Protein AF-A0A022RVS5-F1 (afdb_monomer)

Radius of gyration: 23.97 Å; Cα contacts (8 Å, |Δi|>4): 17; chains: 1; bounding box: 50×68×31 Å

Organism: Erythranthe guttata (NCBI:txid4155)

Nearest PDB structures (foldseek):
  4awl-assembly1_B  TM=9.663E-01  e=1.248E-04  Homo sapiens
  6qmp-assembly1_B  TM=9.443E-01  e=1.005E-04  Homo sapiens
  7c9o-assembly1_B  TM=9.484E-01  e=2.067E-04  Oryza sativa Japonica Group
  6y35-assembly1_B  TM=9.166E-01  e=2.757E-04  Aspergillus fumigatus A1163
  6y37-assembly1_B  TM=9.175E-01  e=7.035E-04  Aspergillus nidulans FGSC A4

Secondary structure (DSSP, 8-state):
---------------------PPPHHHHHHHHHS--HHHHHHHHHHHS-TT----HHHHHHHHHHHHHHHHHHHHHHHHHHT-

Foldseek 3Di:
DDDDDPDDPDDDDDDPDDPPPDPDVVVVVVPVQWPPLVVLVVVVCVVDDVPDDDDPVNSVVVRVVVSVVVVVVVVVVVVVVVD

Solvent-accessible surface area (backbone atoms only — not comparable to full-atom values): 5518 Å² total; per-residue (Å²): 144,81,86,82,84,83,81,75,78,83,77,83,76,89,75,88,86,78,96,74,76,72,73,58,67,67,59,51,55,49,56,76,61,37,76,59,64,70,59,55,53,57,56,54,56,73,79,45,65,94,83,64,84,78,57,68,67,58,53,52,53,50,45,52,50,51,41,51,48,52,50,52,56,51,49,57,52,51,56,62,74,76,105

pLDDT: mean 81.48, std 20.92, range [42.66, 98.19]

Structure (mmCIF, N/CA/C/O backbone):
data_AF-A0A022RVS5-F1
#
_entry.id   AF-A0A022RVS5-F1
#
loop_
_atom_site.group_PDB
_atom_site.id
_atom_site.type_symbol
_atom_site.label_atom_id
_atom_site.label_alt_id
_atom_site.label_comp_id
_atom_site.label_asym_id
_atom_site.label_entity_id
_atom_site.label_seq_id
_atom_site.pdbx_PDB_ins_code
_atom_site.Cartn_x
_atom_site.Cartn_y
_atom_site.Cartn_z
_atom_site.occupancy
_atom_site.B_iso_or_equiv
_atom_site.auth_seq_id
_atom_site.auth_comp_id
_atom_site.auth_asym_id
_atom_site.auth_atom_id
_atom_site.pdbx_PDB_model_num
ATOM 1 N N . THR A 1 1 ? 32.301 58.534 -5.866 1.00 43.84 1 THR A N 1
ATOM 2 C CA . THR A 1 1 ? 32.018 57.105 -6.097 1.00 43.84 1 THR A CA 1
ATOM 3 C C . THR A 1 1 ? 30.615 56.802 -5.624 1.00 43.84 1 THR A C 1
ATOM 5 O O . THR A 1 1 ? 30.408 56.715 -4.424 1.00 43.84 1 THR A O 1
ATOM 8 N N . ILE A 1 2 ? 29.645 56.750 -6.539 1.00 43.66 2 ILE A N 1
ATOM 9 C 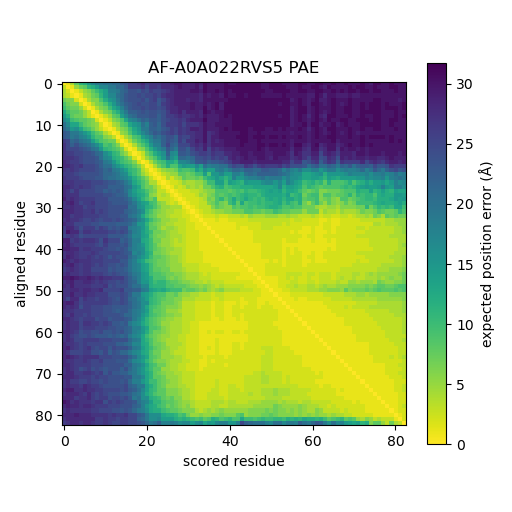CA . ILE A 1 2 ? 28.254 56.372 -6.249 1.00 43.66 2 ILE A CA 1
ATOM 10 C C . ILE A 1 2 ? 27.849 55.383 -7.347 1.00 43.66 2 ILE A C 1
ATOM 12 O O . ILE A 1 2 ? 27.943 55.707 -8.528 1.00 43.66 2 ILE A O 1
ATOM 16 N N . ASN A 1 3 ? 27.524 54.158 -6.932 1.00 44.31 3 ASN A N 1
ATOM 17 C CA . ASN A 1 3 ? 27.206 53.012 -7.785 1.00 44.31 3 ASN A CA 1
ATOM 18 C C . ASN A 1 3 ? 25.845 53.183 -8.488 1.00 44.31 3 ASN A C 1
ATOM 20 O O . ASN A 1 3 ? 24.905 53.645 -7.836 1.00 44.31 3 ASN A O 1
ATOM 24 N N . PRO A 1 4 ? 25.698 52.758 -9.756 1.00 50.53 4 PRO A N 1
ATOM 25 C CA . PRO A 1 4 ? 24.402 52.558 -10.389 1.00 50.53 4 PRO A CA 1
ATOM 26 C C . PRO A 1 4 ? 23.880 51.124 -10.153 1.00 50.53 4 PRO A C 1
ATOM 28 O O . PRO A 1 4 ? 24.657 50.192 -9.975 1.00 50.53 4 PRO A O 1
ATOM 31 N N . GLU A 1 5 ? 22.553 50.984 -10.162 1.00 48.28 5 GLU A N 1
ATOM 32 C CA . GLU A 1 5 ? 21.776 49.734 -10.258 1.00 48.28 5 GLU A CA 1
ATOM 33 C C . GLU A 1 5 ? 21.933 48.6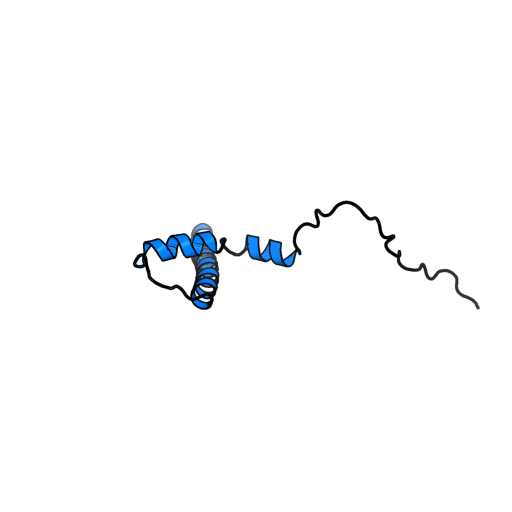77 -9.147 1.00 48.28 5 GLU A C 1
ATOM 35 O O . GLU A 1 5 ? 22.617 47.667 -9.283 1.00 48.28 5 GLU A O 1
ATOM 40 N N . VAL A 1 6 ? 21.118 48.817 -8.097 1.00 42.81 6 VAL A N 1
ATOM 41 C CA . VAL A 1 6 ? 20.478 47.648 -7.475 1.00 42.81 6 VAL A CA 1
ATOM 42 C C . VAL A 1 6 ? 19.033 47.635 -7.956 1.00 42.81 6 VAL A C 1
ATOM 44 O O . VAL A 1 6 ? 18.181 48.370 -7.459 1.00 42.81 6 VAL A O 1
ATOM 47 N N . VAL A 1 7 ? 18.783 46.828 -8.985 1.00 48.22 7 VAL A N 1
ATOM 48 C CA . VAL A 1 7 ? 17.441 46.438 -9.421 1.00 48.22 7 VAL A CA 1
ATOM 49 C C . VAL A 1 7 ? 16.749 45.759 -8.239 1.00 48.22 7 VAL A C 1
ATOM 51 O O . VAL A 1 7 ? 17.165 44.692 -7.786 1.00 48.22 7 VAL A O 1
ATOM 54 N N . ALA A 1 8 ? 15.715 46.406 -7.704 1.00 49.25 8 ALA A N 1
ATOM 55 C CA . ALA A 1 8 ? 14.859 45.825 -6.682 1.00 49.25 8 ALA A CA 1
ATOM 56 C C . ALA A 1 8 ? 14.102 44.612 -7.263 1.00 49.25 8 ALA A C 1
ATOM 58 O O . ALA A 1 8 ? 13.616 44.684 -8.396 1.00 49.25 8 ALA A O 1
ATOM 59 N N . PRO A 1 9 ? 13.977 43.498 -6.520 1.00 45.09 9 PRO A N 1
ATOM 60 C CA . PRO A 1 9 ? 13.216 42.346 -6.974 1.00 45.09 9 PRO A CA 1
ATOM 61 C C . PRO A 1 9 ? 11.726 42.697 -7.024 1.00 45.09 9 PRO A C 1
ATOM 63 O O . PRO A 1 9 ? 11.177 43.290 -6.097 1.00 45.09 9 PRO A O 1
ATOM 66 N N . ASN A 1 10 ? 11.096 42.332 -8.139 1.00 47.16 10 ASN A N 1
ATOM 67 C CA . ASN A 1 10 ? 9.683 42.537 -8.439 1.00 47.16 10 ASN A CA 1
ATOM 68 C C . ASN A 1 10 ? 8.779 42.236 -7.231 1.00 47.16 10 ASN A C 1
ATOM 70 O O . ASN A 1 10 ? 8.692 41.096 -6.774 1.00 47.16 10 ASN A O 1
ATOM 74 N N . LEU A 1 11 ? 8.076 43.261 -6.748 1.00 43.50 11 LEU A N 1
ATOM 75 C CA . LEU A 1 11 ? 6.958 43.105 -5.826 1.00 43.50 11 LEU A CA 1
ATOM 76 C C . LEU A 1 11 ? 5.789 42.477 -6.606 1.00 43.50 11 LEU A C 1
ATOM 78 O O . LEU A 1 11 ? 5.396 43.041 -7.632 1.00 43.50 11 LEU A O 1
ATOM 82 N N . PRO A 1 12 ? 5.206 41.345 -6.175 1.00 46.06 12 PRO A N 1
ATOM 83 C CA . PRO A 1 12 ? 4.007 40.841 -6.819 1.00 46.06 12 PRO A CA 1
ATOM 84 C C . PRO A 1 12 ? 2.849 41.791 -6.504 1.00 46.06 12 PRO A C 1
ATOM 86 O O . PRO A 1 12 ? 2.425 41.942 -5.359 1.00 46.06 12 PRO A O 1
ATOM 89 N N . THR A 1 13 ? 2.357 42.453 -7.547 1.00 42.66 13 THR A N 1
ATOM 90 C CA . THR A 1 13 ? 1.076 43.152 -7.557 1.00 42.66 13 THR A CA 1
ATOM 91 C C . TH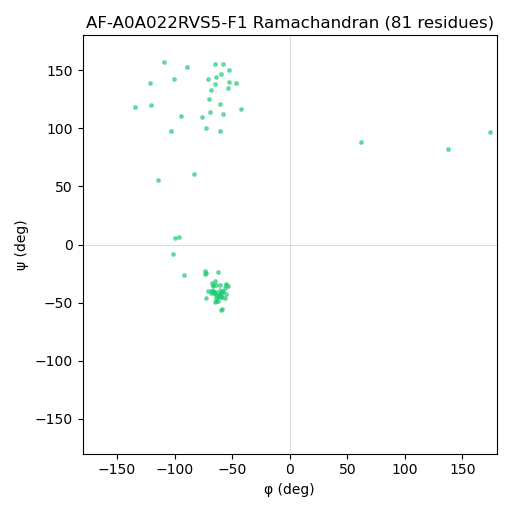R A 1 13 ? -0.025 42.135 -7.279 1.00 42.66 13 THR A C 1
ATOM 93 O O . THR A 1 13 ? -0.177 41.144 -7.993 1.00 42.66 13 THR A O 1
ATOM 96 N N . THR A 1 14 ? -0.781 42.371 -6.211 1.00 52.31 14 THR A N 1
ATOM 97 C CA . THR A 1 14 ? -1.953 41.589 -5.824 1.00 52.31 14 THR A CA 1
ATOM 98 C C . THR A 1 14 ? -3.007 41.658 -6.930 1.00 52.31 14 THR A C 1
ATOM 100 O O . THR A 1 14 ? -3.773 42.616 -6.999 1.00 52.31 14 THR A O 1
ATOM 103 N N . ASN A 1 15 ? -3.053 40.646 -7.799 1.00 48.50 15 ASN A N 1
ATOM 104 C CA . ASN A 1 15 ? -4.176 40.417 -8.703 1.00 48.50 15 ASN A CA 1
ATOM 105 C C . ASN A 1 15 ? -5.143 39.427 -8.049 1.00 48.50 15 ASN A C 1
ATOM 107 O O . ASN A 1 15 ? -4.841 38.251 -7.852 1.00 48.50 15 ASN A O 1
ATOM 111 N N . VAL A 1 16 ? -6.307 39.951 -7.678 1.00 59.94 16 VAL A N 1
ATOM 112 C CA . VAL A 1 16 ? -7.468 39.196 -7.213 1.00 59.94 16 VAL A CA 1
ATOM 113 C C . VAL A 1 16 ? -8.121 38.559 -8.441 1.00 59.94 16 VAL A C 1
ATOM 115 O O . VAL A 1 16 ? -8.701 39.273 -9.252 1.00 59.94 16 VAL A O 1
ATOM 118 N N . GLY A 1 17 ? -8.033 37.233 -8.576 1.00 49.16 17 GLY A N 1
ATOM 119 C CA . GLY A 1 17 ? -8.850 36.474 -9.532 1.00 49.16 17 GLY A CA 1
ATOM 120 C C . GLY A 1 17 ? -8.106 35.387 -10.306 1.00 49.16 17 GLY A C 1
ATOM 121 O O . GLY A 1 17 ? -7.703 35.628 -11.434 1.00 49.16 17 GLY A O 1
ATOM 122 N N . ASP A 1 18 ? -7.935 34.214 -9.687 1.00 42.81 18 ASP A N 1
ATOM 123 C CA . ASP A 1 18 ? -8.268 32.875 -10.223 1.00 42.81 18 ASP A CA 1
ATOM 124 C C . ASP A 1 18 ? -7.749 31.825 -9.218 1.00 42.81 18 ASP A C 1
ATOM 126 O O . ASP A 1 18 ? -6.558 31.518 -9.148 1.00 42.81 18 ASP A O 1
ATOM 130 N N . GLN A 1 19 ? -8.628 31.332 -8.341 1.00 48.91 19 GLN A N 1
ATOM 131 C CA . GLN A 1 19 ? -8.279 30.364 -7.293 1.00 48.91 19 GLN A CA 1
ATOM 132 C C . GLN A 1 19 ? -8.268 28.929 -7.840 1.00 48.91 19 GLN A C 1
ATOM 134 O O . GLN A 1 19 ? -8.991 28.065 -7.358 1.00 48.91 19 GLN A O 1
ATOM 139 N N . ASN A 1 20 ? -7.409 28.661 -8.821 1.00 57.06 20 ASN A N 1
ATOM 140 C CA . ASN A 1 20 ? -7.023 27.304 -9.213 1.00 57.06 20 ASN A CA 1
ATOM 141 C C . ASN A 1 20 ? -5.538 27.090 -8.913 1.00 57.06 20 ASN A C 1
ATOM 143 O O . ASN A 1 20 ? -4.729 26.764 -9.782 1.00 57.06 20 ASN A O 1
ATOM 147 N N . GLN A 1 21 ? -5.149 27.315 -7.656 1.00 60.19 21 GLN A N 1
ATOM 148 C CA . GLN A 1 21 ? -3.786 27.049 -7.222 1.00 60.19 21 GLN A CA 1
ATOM 149 C C . GLN A 1 21 ? -3.604 25.533 -7.132 1.00 60.19 21 GLN A C 1
ATOM 151 O O . GLN A 1 21 ? -4.071 24.877 -6.202 1.00 60.19 21 GLN A O 1
ATOM 156 N N . ALA A 1 22 ? -2.974 24.965 -8.162 1.00 63.75 22 ALA A N 1
ATOM 157 C CA . ALA A 1 22 ? -2.677 23.545 -8.220 1.00 63.75 22 ALA A CA 1
ATOM 158 C C . ALA A 1 22 ? -1.937 23.127 -6.931 1.00 63.75 22 ALA A C 1
ATOM 160 O O . ALA A 1 22 ? -1.068 23.879 -6.478 1.00 63.75 22 ALA A O 1
ATOM 161 N N . PRO A 1 23 ? -2.236 21.948 -6.349 1.00 69.62 23 PRO A N 1
ATOM 162 C CA . PRO A 1 23 ? -1.764 21.572 -5.017 1.00 69.62 23 PRO A CA 1
ATOM 163 C C . PRO A 1 23 ? -0.242 21.725 -4.877 1.00 69.62 23 PRO A C 1
ATOM 165 O O . PRO A 1 23 ? 0.471 21.579 -5.876 1.00 69.62 23 PRO A O 1
ATOM 168 N N . PRO A 1 24 ? 0.284 22.010 -3.674 1.00 78.25 24 PRO A N 1
ATOM 169 C CA . PRO A 1 24 ? 1.723 22.134 -3.450 1.00 78.25 24 PRO A CA 1
ATOM 170 C C . PRO A 1 24 ? 2.493 20.978 -4.102 1.00 78.25 24 PRO A C 1
ATOM 172 O O . PRO A 1 24 ? 2.041 19.832 -4.063 1.00 78.25 24 PRO A O 1
ATOM 175 N N . GLN A 1 25 ? 3.644 21.259 -4.725 1.00 74.62 25 GLN A N 1
ATOM 176 C CA . GLN A 1 25 ? 4.387 20.243 -5.487 1.00 74.62 25 GLN A CA 1
ATOM 177 C C . GLN A 1 25 ? 4.709 18.995 -4.655 1.00 74.62 25 GLN A C 1
ATOM 179 O O . GLN A 1 25 ? 4.651 17.889 -5.184 1.00 74.62 25 GLN A O 1
ATOM 184 N N . ASP A 1 26 ? 4.965 19.152 -3.357 1.00 76.44 26 ASP A N 1
ATOM 185 C CA . ASP A 1 26 ? 5.219 18.030 -2.447 1.00 76.44 26 ASP A CA 1
ATOM 186 C C . ASP A 1 26 ? 4.009 17.108 -2.288 1.00 76.44 26 ASP A C 1
ATOM 188 O O . ASP A 1 26 ? 4.163 15.892 -2.205 1.00 76.44 26 ASP A O 1
ATOM 192 N N . PHE A 1 27 ? 2.797 17.665 -2.309 1.00 76.31 27 PHE A N 1
ATOM 193 C CA . PHE A 1 27 ? 1.570 16.876 -2.271 1.00 76.31 27 PHE A CA 1
ATOM 194 C C . PHE A 1 27 ? 1.388 16.073 -3.563 1.00 76.31 27 PHE A C 1
ATOM 196 O O . PHE A 1 27 ? 1.024 14.902 -3.510 1.00 76.31 27 PHE A O 1
ATOM 203 N N . ARG A 1 28 ? 1.704 16.675 -4.720 1.00 73.38 28 ARG A N 1
ATOM 204 C CA . ARG A 1 28 ? 1.680 15.968 -6.010 1.00 73.38 28 ARG A CA 1
ATOM 205 C C . ARG A 1 28 ? 2.686 14.819 -6.046 1.00 73.38 28 ARG A C 1
ATOM 207 O O . ARG A 1 28 ? 2.295 13.699 -6.335 1.00 73.38 28 ARG A O 1
ATOM 214 N N . ARG A 1 29 ? 3.937 15.065 -5.642 1.00 76.19 29 ARG A N 1
ATOM 215 C CA . ARG A 1 29 ? 4.976 14.021 -5.588 1.00 76.19 29 ARG A CA 1
ATOM 216 C C . ARG A 1 29 ? 4.583 12.866 -4.670 1.00 76.19 29 ARG A C 1
ATOM 218 O O . ARG A 1 29 ? 4.801 11.715 -5.017 1.00 76.19 29 ARG A O 1
ATOM 225 N N . LYS A 1 30 ? 3.973 13.151 -3.515 1.00 77.31 30 LYS A N 1
ATOM 226 C CA . LYS A 1 30 ? 3.449 12.099 -2.630 1.00 77.31 30 LYS A CA 1
ATOM 227 C C . LYS A 1 30 ? 2.312 11.311 -3.284 1.00 77.31 30 LYS A C 1
ATOM 229 O O . LYS A 1 30 ? 2.280 10.094 -3.151 1.00 77.31 30 LYS A O 1
ATOM 234 N N . ALA A 1 31 ? 1.407 11.976 -4.000 1.00 81.81 31 ALA A N 1
ATOM 235 C CA . ALA A 1 31 ? 0.324 11.304 -4.717 1.00 81.81 31 ALA A CA 1
ATOM 236 C C . ALA A 1 31 ? 0.831 10.398 -5.854 1.00 81.81 31 ALA A C 1
ATOM 238 O O . ALA A 1 31 ? 0.222 9.365 -6.112 1.00 81.81 31 ALA A O 1
ATOM 239 N N . ASP A 1 32 ? 1.952 10.750 -6.486 1.00 87.19 32 ASP A N 1
ATOM 240 C CA . ASP A 1 32 ? 2.586 9.917 -7.516 1.00 87.19 32 ASP A CA 1
ATOM 241 C C . ASP A 1 32 ? 3.293 8.682 -6.923 1.00 87.19 32 ASP A C 1
ATOM 243 O O . ASP A 1 32 ? 3.448 7.668 -7.601 1.00 87.19 32 ASP A O 1
ATOM 247 N N . LEU A 1 33 ? 3.712 8.749 -5.654 1.00 91.94 33 LEU A N 1
ATOM 248 C CA . LEU A 1 33 ? 4.449 7.681 -4.965 1.00 91.94 33 LEU A CA 1
ATOM 249 C C . LEU A 1 33 ? 3.552 6.696 -4.203 1.00 91.94 33 LEU A C 1
ATOM 251 O O . LEU A 1 33 ? 3.948 5.549 -3.979 1.00 91.94 33 LEU A O 1
ATOM 255 N N . TYR A 1 34 ? 2.362 7.127 -3.780 1.00 96.00 34 TYR A N 1
ATOM 256 C CA . TYR A 1 34 ? 1.476 6.339 -2.926 1.00 96.00 34 TYR A CA 1
ATOM 257 C C . TYR A 1 34 ? 0.116 6.101 -3.572 1.00 96.00 34 TYR A C 1
ATOM 259 O O . TYR A 1 34 ? -0.514 7.010 -4.112 1.00 96.00 34 TYR A O 1
ATOM 267 N N . MET A 1 35 ? -0.413 4.883 -3.428 1.00 95.50 35 MET A N 1
ATOM 268 C CA . MET A 1 35 ? -1.801 4.631 -3.806 1.00 95.50 35 MET A CA 1
ATOM 269 C C . MET A 1 35 ? -2.767 5.435 -2.922 1.00 95.50 35 MET A C 1
ATOM 271 O O . MET A 1 35 ? -2.546 5.542 -1.712 1.00 95.50 35 MET A O 1
ATOM 275 N N . PRO A 1 36 ? -3.889 5.932 -3.478 1.00 95.56 36 PRO A N 1
ATOM 276 C CA . PRO A 1 36 ? -4.900 6.630 -2.694 1.00 95.56 36 PRO A CA 1
ATOM 277 C C . PRO A 1 36 ? -5.369 5.801 -1.495 1.00 95.56 36 PRO A C 1
ATOM 279 O O . PRO A 1 36 ? -5.703 4.622 -1.643 1.00 95.56 36 PRO A O 1
ATOM 282 N N . MET A 1 37 ? -5.476 6.431 -0.323 1.00 96.56 37 MET A N 1
ATOM 283 C CA . MET A 1 37 ? -5.837 5.747 0.925 1.00 96.56 37 MET A CA 1
ATOM 284 C C . MET A 1 37 ? -7.167 4.980 0.825 1.00 96.56 37 MET A C 1
ATOM 286 O O . MET A 1 37 ? -7.313 3.877 1.351 1.00 96.56 37 MET A O 1
ATOM 290 N N . THR A 1 38 ? -8.130 5.507 0.065 1.00 97.44 38 THR A N 1
ATOM 291 C CA . THR A 1 38 ? -9.411 4.843 -0.219 1.00 97.44 38 THR A CA 1
ATOM 292 C C . THR A 1 38 ? -9.228 3.459 -0.843 1.00 97.44 38 THR A C 1
ATOM 294 O O . THR A 1 38 ? -9.962 2.528 -0.510 1.00 97.44 38 THR A O 1
ATOM 297 N N . ASN A 1 39 ? -8.233 3.292 -1.717 1.00 97.69 39 ASN A N 1
ATOM 298 C CA . ASN A 1 39 ? -7.937 2.003 -2.335 1.00 97.69 39 ASN A CA 1
ATOM 299 C C . ASN A 1 39 ? -7.330 1.024 -1.328 1.00 97.69 39 ASN A C 1
ATOM 301 O O . ASN A 1 39 ? -7.738 -0.139 -1.320 1.00 97.69 39 ASN A O 1
ATOM 305 N N . ILE A 1 40 ? -6.442 1.501 -0.450 1.00 97.81 40 ILE A N 1
ATOM 306 C CA . ILE A 1 40 ? -5.872 0.710 0.649 1.00 97.81 40 ILE A CA 1
ATOM 307 C C . ILE A 1 40 ? -6.993 0.206 1.563 1.00 97.81 40 ILE A C 1
ATOM 309 O O . ILE A 1 40 ? -7.180 -1.002 1.718 1.00 97.81 40 ILE A O 1
ATOM 313 N N . VAL A 1 41 ? -7.829 1.112 2.079 1.00 97.44 41 VAL A N 1
ATOM 314 C CA . VAL A 1 41 ? -8.946 0.763 2.972 1.00 97.44 41 VAL A CA 1
ATOM 315 C C . VAL A 1 41 ? -9.920 -0.199 2.298 1.00 97.44 41 VAL A C 1
ATOM 317 O O . VAL A 1 41 ? -10.366 -1.157 2.927 1.00 97.44 41 VAL A O 1
ATOM 320 N N . ARG A 1 42 ? -10.234 0.004 1.013 1.00 97.31 42 ARG A N 1
ATOM 321 C CA . ARG A 1 42 ? -11.135 -0.877 0.260 1.00 97.31 42 ARG A CA 1
ATOM 322 C C . ARG A 1 42 ? -10.611 -2.310 0.175 1.00 97.31 42 ARG A C 1
ATOM 324 O O . ARG A 1 42 ? -11.415 -3.233 0.254 1.00 97.31 42 ARG A O 1
ATOM 331 N N . VAL A 1 43 ? -9.304 -2.514 -0.001 1.00 97.25 43 VAL A N 1
ATOM 332 C CA . VAL A 1 43 ? -8.705 -3.860 -0.019 1.00 97.25 43 VAL A CA 1
ATOM 333 C C . VAL A 1 43 ? -8.677 -4.457 1.384 1.00 97.25 43 VAL A C 1
ATOM 335 O O . VAL A 1 43 ? -9.136 -5.582 1.561 1.00 97.25 43 VAL A O 1
ATOM 338 N N . LEU A 1 44 ? -8.248 -3.694 2.393 1.00 97.31 44 LEU A N 1
ATOM 339 C CA . LEU A 1 44 ? -8.229 -4.161 3.783 1.00 97.31 44 LEU A CA 1
ATOM 340 C C . LEU A 1 44 ? -9.625 -4.578 4.266 1.00 97.31 44 LEU A C 1
ATOM 342 O O . LEU A 1 44 ? -9.794 -5.618 4.892 1.00 97.31 44 LEU A O 1
ATOM 346 N N . ARG A 1 45 ? -10.670 -3.832 3.900 1.00 96.88 45 ARG A N 1
ATOM 347 C CA . ARG A 1 45 ? -12.060 -4.169 4.243 1.00 96.88 45 ARG A CA 1
ATOM 348 C C . ARG A 1 45 ? -12.548 -5.491 3.661 1.00 96.88 45 ARG A C 1
ATOM 350 O O . ARG A 1 45 ? -13.466 -6.067 4.226 1.00 96.88 45 ARG A O 1
ATOM 357 N N . LYS A 1 46 ? -11.950 -5.982 2.571 1.00 97.38 46 LYS A N 1
ATOM 358 C CA . LYS A 1 46 ? -12.302 -7.292 2.002 1.00 97.38 46 LYS A CA 1
ATOM 359 C C . LYS A 1 46 ? -11.781 -8.462 2.834 1.00 97.38 46 LYS A C 1
ATOM 361 O O . LYS A 1 46 ? -12.323 -9.552 2.708 1.00 97.38 46 LYS A O 1
ATOM 366 N N . VAL A 1 47 ? -10.742 -8.249 3.644 1.00 96.62 47 VAL A N 1
ATOM 367 C CA . VAL A 1 47 ? -10.112 -9.308 4.451 1.00 96.62 47 VAL A CA 1
ATOM 368 C C . VAL A 1 47 ? -10.532 -9.275 5.923 1.00 96.62 47 VAL A C 1
ATOM 370 O O . VAL A 1 47 ? -10.232 -10.207 6.662 1.00 96.62 47 VAL A O 1
ATOM 373 N N . PHE A 1 48 ? -11.254 -8.235 6.352 1.00 96.06 48 PHE A N 1
ATOM 374 C CA . PHE A 1 48 ? -11.755 -8.089 7.719 1.00 96.06 48 PHE A CA 1
ATOM 375 C C . PHE A 1 48 ? -13.281 -8.254 7.816 1.00 96.06 48 PHE A C 1
ATOM 377 O O . PHE A 1 48 ? -13.996 -7.988 6.849 1.00 96.06 48 PHE A O 1
ATOM 384 N N . PRO A 1 49 ? -13.815 -8.607 9.003 1.00 97.31 49 PRO A N 1
ATOM 385 C CA . PRO A 1 49 ? -15.252 -8.572 9.268 1.00 97.31 49 PRO A CA 1
ATOM 386 C C . PRO A 1 49 ? -15.875 -7.173 9.064 1.00 97.31 49 PRO A C 1
ATOM 388 O O . PRO A 1 49 ? -15.187 -6.162 9.260 1.00 97.31 49 PRO A O 1
ATOM 391 N N . PRO A 1 50 ? -17.192 -7.075 8.773 1.00 93.19 50 PRO A N 1
ATOM 392 C CA . PRO A 1 50 ? -17.860 -5.810 8.432 1.00 93.19 50 PRO A CA 1
ATOM 393 C C . PRO A 1 50 ? -17.673 -4.676 9.451 1.00 93.19 50 PRO A C 1
ATOM 395 O O . PRO A 1 50 ? -17.523 -3.516 9.074 1.00 93.19 50 PRO A O 1
ATOM 398 N N . HIS A 1 51 ? -17.633 -5.006 10.743 1.00 93.31 51 HIS A N 1
ATOM 399 C CA . HIS A 1 51 ? -17.564 -4.028 11.836 1.00 93.31 51 HIS A CA 1
ATOM 400 C C . HIS A 1 51 ? -16.159 -3.831 12.414 1.00 93.31 51 HIS A C 1
ATOM 402 O O . HIS A 1 51 ? -15.997 -3.116 13.404 1.00 93.31 51 HIS A O 1
ATOM 408 N N . ALA A 1 52 ? -15.133 -4.445 11.818 1.00 97.56 52 ALA A N 1
ATOM 409 C CA . ALA A 1 52 ? -13.762 -4.274 12.283 1.00 97.56 52 ALA A CA 1
ATOM 410 C C . ALA A 1 52 ? -13.342 -2.793 12.220 1.00 97.56 52 ALA A C 1
ATOM 412 O O . ALA A 1 52 ? -13.762 -2.046 11.334 1.00 97.56 52 ALA A O 1
ATOM 413 N N . LYS A 1 53 ? -12.501 -2.339 13.145 1.00 97.06 53 LYS A N 1
ATOM 414 C CA . LYS A 1 53 ? -11.884 -1.009 13.066 1.00 97.06 53 LYS A CA 1
ATOM 415 C C . LYS A 1 53 ? -10.457 -1.169 12.553 1.00 97.06 53 LYS A C 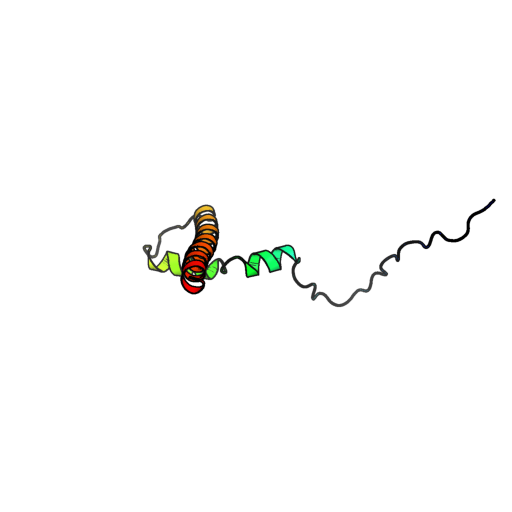1
ATOM 417 O O . LYS A 1 53 ? -9.791 -2.137 12.895 1.00 97.06 53 LYS A O 1
ATOM 422 N N . ILE A 1 54 ? -10.017 -0.229 11.724 1.00 97.31 54 ILE A N 1
ATOM 423 C CA . ILE A 1 54 ? -8.644 -0.153 11.217 1.00 97.31 54 ILE A CA 1
ATOM 424 C C . ILE A 1 54 ? -8.125 1.200 11.690 1.00 97.31 54 ILE A C 1
ATOM 426 O O . ILE A 1 54 ? -8.759 2.214 11.374 1.00 97.31 54 ILE A O 1
ATOM 430 N N . SER A 1 55 ? -7.054 1.207 12.484 1.00 98.19 55 SER A N 1
ATOM 431 C CA . SER A 1 55 ? -6.442 2.448 12.969 1.00 98.19 55 SER A CA 1
ATOM 432 C C . SER A 1 55 ? -5.865 3.254 11.810 1.00 98.19 55 SER A C 1
ATOM 434 O O . SER A 1 55 ? -5.558 2.696 10.757 1.00 98.19 55 SER A O 1
ATOM 436 N N . ASP A 1 56 ? -5.740 4.565 11.992 1.00 97.88 56 ASP A N 1
ATOM 437 C CA . ASP A 1 56 ? -5.145 5.432 10.974 1.00 97.88 56 ASP A CA 1
ATOM 438 C C . ASP A 1 56 ? -3.657 5.104 10.778 1.00 97.88 56 ASP A C 1
ATOM 440 O O . ASP A 1 56 ? -3.252 4.874 9.642 1.00 97.88 56 ASP A O 1
ATOM 444 N N . ASP A 1 57 ? -2.917 4.858 11.864 1.00 98.06 57 ASP A N 1
ATOM 445 C CA . ASP A 1 57 ? -1.520 4.398 11.818 1.00 98.06 57 ASP A CA 1
ATOM 446 C C . ASP A 1 57 ? -1.349 3.118 10.986 1.00 98.06 57 ASP A C 1
ATOM 448 O O . ASP A 1 57 ? -0.437 3.006 10.172 1.00 98.06 57 ASP A O 1
ATOM 452 N N . ALA A 1 58 ? -2.253 2.140 11.135 1.00 97.88 58 ALA A N 1
ATOM 453 C CA . ALA A 1 58 ? -2.174 0.907 10.354 1.00 97.88 58 ALA A CA 1
ATOM 454 C C . ALA A 1 58 ? -2.414 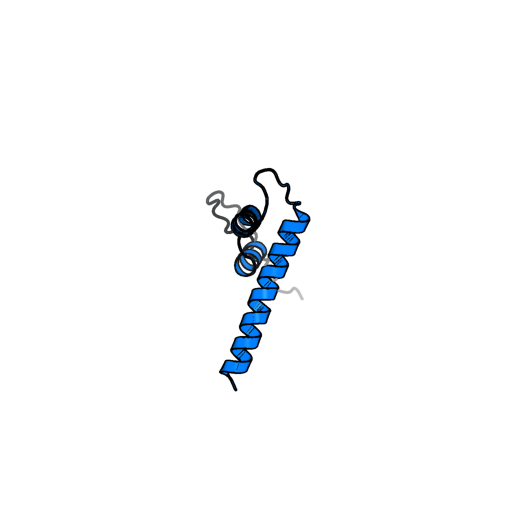1.164 8.862 1.00 97.88 58 ALA A C 1
ATOM 456 O O . ALA A 1 58 ? -1.822 0.496 8.018 1.00 97.88 58 ALA A O 1
ATOM 457 N N . LYS A 1 59 ? -3.283 2.118 8.519 1.00 97.94 59 LYS A N 1
ATOM 458 C CA . LYS A 1 59 ? -3.529 2.486 7.123 1.00 97.94 59 LYS A CA 1
ATOM 459 C C . LYS A 1 59 ? -2.304 3.163 6.508 1.00 97.94 59 LYS A C 1
ATOM 461 O O . LYS A 1 59 ? -1.977 2.844 5.368 1.00 97.94 59 LYS A O 1
ATOM 466 N N . GLU A 1 60 ? -1.642 4.050 7.252 1.00 97.06 60 GLU A N 1
ATOM 467 C CA . GLU A 1 60 ? -0.412 4.730 6.822 1.00 97.06 60 GLU A CA 1
ATOM 468 C C . GLU A 1 60 ? 0.739 3.738 6.639 1.00 97.06 60 GLU A C 1
ATOM 470 O O . GLU A 1 60 ? 1.302 3.666 5.549 1.00 97.06 60 GLU A O 1
ATOM 475 N N . ILE A 1 61 ? 0.993 2.872 7.627 1.00 97.94 61 ILE A N 1
ATOM 476 C CA . ILE A 1 61 ? 2.028 1.828 7.530 1.00 97.94 61 ILE A CA 1
ATOM 477 C C . ILE A 1 61 ? 1.787 0.937 6.309 1.00 97.94 61 ILE A C 1
ATOM 479 O O . ILE A 1 61 ? 2.698 0.664 5.535 1.00 97.94 61 ILE A O 1
ATOM 483 N N . ILE A 1 62 ? 0.547 0.495 6.087 1.00 98.06 62 ILE A N 1
ATOM 484 C CA . ILE A 1 62 ? 0.235 -0.363 4.938 1.00 98.06 62 ILE A CA 1
ATOM 485 C C . ILE A 1 62 ? 0.408 0.394 3.616 1.00 98.06 62 ILE A C 1
ATOM 487 O O . ILE A 1 62 ? 0.843 -0.204 2.634 1.00 98.06 62 ILE A O 1
ATOM 491 N N . GLN A 1 63 ? 0.084 1.688 3.564 1.00 97.69 63 GLN A N 1
ATOM 492 C CA . GLN A 1 63 ? 0.317 2.509 2.377 1.00 97.69 63 GLN A CA 1
ATOM 493 C C . GLN A 1 63 ? 1.813 2.583 2.034 1.00 97.69 63 GLN A C 1
ATOM 495 O O . GLN A 1 63 ? 2.165 2.400 0.868 1.00 97.69 63 GLN A O 1
ATOM 500 N N . GLU A 1 64 ? 2.677 2.776 3.033 1.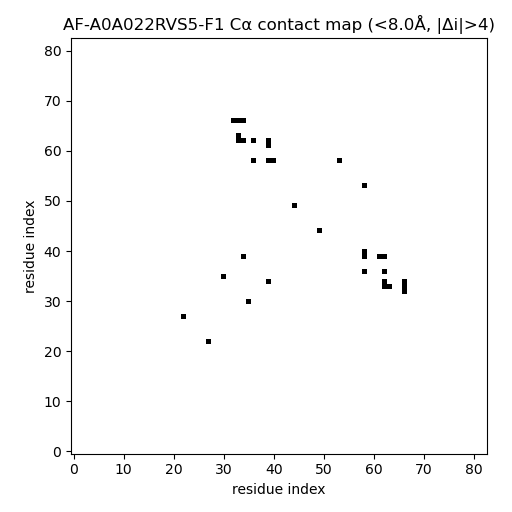00 97.00 64 GLU A N 1
ATOM 501 C CA . GLU A 1 64 ? 4.135 2.763 2.865 1.00 97.00 64 GLU A CA 1
ATOM 502 C C . GLU A 1 64 ? 4.640 1.382 2.421 1.00 97.00 64 GLU A C 1
ATOM 504 O O . GLU A 1 64 ? 5.334 1.275 1.406 1.00 97.00 64 GLU A O 1
ATOM 509 N N . CYS A 1 65 ? 4.211 0.309 3.097 1.00 98.00 65 CYS A N 1
ATOM 510 C CA . CYS A 1 65 ? 4.600 -1.062 2.760 1.00 98.00 65 CYS A CA 1
ATOM 511 C C . CYS A 1 65 ? 4.183 -1.469 1.340 1.00 98.00 65 CYS A C 1
ATOM 513 O O . CYS A 1 65 ? 4.889 -2.227 0.682 1.00 98.00 65 CYS A O 1
ATOM 515 N N . VAL A 1 66 ? 3.034 -0.998 0.843 1.00 97.88 66 VAL A N 1
ATOM 516 C CA . VAL A 1 66 ? 2.589 -1.293 -0.529 1.00 97.88 66 VAL A CA 1
ATOM 517 C C . VAL A 1 66 ? 3.509 -0.637 -1.556 1.00 97.88 66 VAL A C 1
ATOM 519 O O . VAL A 1 66 ? 3.848 -1.274 -2.554 1.00 97.88 66 VAL A O 1
ATOM 522 N N . SER A 1 67 ? 3.942 0.601 -1.317 1.00 96.31 67 SER A N 1
ATOM 523 C CA . SER A 1 67 ? 4.902 1.275 -2.198 1.00 96.31 67 SER A CA 1
ATOM 524 C C . SER A 1 67 ? 6.274 0.595 -2.164 1.00 96.31 67 SER A C 1
ATOM 526 O O . SER A 1 67 ? 6.885 0.393 -3.218 1.00 96.31 67 SER A O 1
ATOM 528 N N . GLU A 1 68 ? 6.732 0.158 -0.988 1.00 97.06 68 GLU A N 1
ATOM 529 C CA . GLU A 1 68 ? 7.953 -0.644 -0.858 1.00 97.06 68 GLU A CA 1
ATOM 530 C C . GLU A 1 68 ? 7.830 -1.982 -1.597 1.00 97.06 68 GLU A C 1
ATOM 532 O O . GLU A 1 68 ? 8.712 -2.343 -2.371 1.00 97.06 68 GLU A O 1
ATOM 537 N N . PHE A 1 69 ? 6.706 -2.686 -1.449 1.00 98.06 69 PHE A N 1
ATOM 538 C CA . PHE A 1 69 ? 6.461 -3.959 -2.122 1.00 98.06 69 PHE A CA 1
ATOM 539 C C . PHE A 1 69 ? 6.496 -3.831 -3.649 1.00 98.06 69 PHE A C 1
ATOM 541 O O . PHE A 1 69 ? 7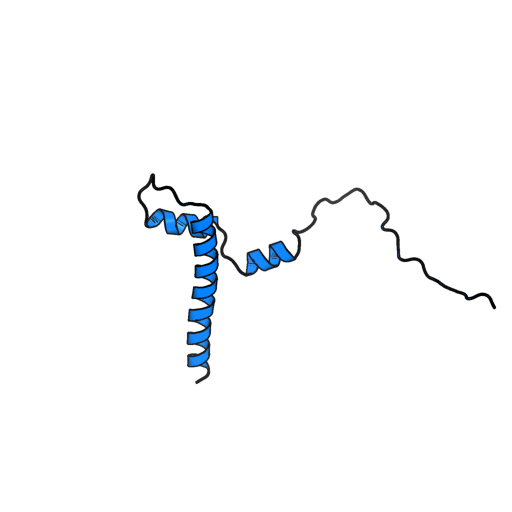.132 -4.644 -4.322 1.00 98.06 69 PHE A O 1
ATOM 548 N N . ILE A 1 70 ? 5.851 -2.800 -4.209 1.00 96.50 70 ILE A N 1
ATOM 549 C CA . ILE A 1 70 ? 5.892 -2.529 -5.654 1.00 96.50 70 ILE A CA 1
ATOM 550 C C . ILE A 1 70 ? 7.336 -2.288 -6.100 1.00 96.50 70 ILE A C 1
ATOM 552 O O . ILE A 1 70 ? 7.769 -2.847 -7.110 1.00 96.50 70 ILE A O 1
ATOM 556 N N . SER A 1 71 ? 8.086 -1.494 -5.335 1.00 96.38 71 SER A N 1
ATOM 557 C CA . SER A 1 71 ? 9.483 -1.166 -5.631 1.00 96.38 71 SER A CA 1
ATOM 558 C C . SER A 1 71 ? 10.367 -2.411 -5.588 1.00 96.38 71 SER A C 1
ATOM 560 O O . SER A 1 71 ? 11.151 -2.639 -6.508 1.00 96.38 71 SER A O 1
ATOM 562 N N . PHE A 1 72 ? 10.189 -3.254 -4.573 1.00 97.50 72 PHE A N 1
ATOM 563 C CA . PHE A 1 72 ? 10.901 -4.514 -4.410 1.00 97.50 72 PHE A CA 1
ATOM 564 C C . PHE A 1 72 ? 10.649 -5.462 -5.590 1.00 97.50 72 PHE A C 1
ATOM 566 O O . PHE A 1 72 ? 11.586 -5.850 -6.285 1.00 97.50 72 PHE A O 1
ATOM 573 N N . VAL A 1 73 ? 9.380 -5.771 -5.884 1.00 98.00 73 VAL A N 1
ATOM 574 C CA . VAL A 1 73 ? 9.014 -6.695 -6.973 1.00 98.00 73 VAL A CA 1
ATOM 575 C C . VAL A 1 73 ? 9.496 -6.182 -8.329 1.00 98.00 73 VAL A C 1
ATOM 577 O O . VAL A 1 73 ? 10.013 -6.954 -9.137 1.00 98.00 73 VAL A O 1
ATOM 580 N N . THR A 1 74 ? 9.344 -4.880 -8.581 1.00 97.69 74 THR A N 1
ATOM 581 C CA . THR A 1 74 ? 9.773 -4.268 -9.844 1.00 97.69 74 THR A CA 1
ATOM 582 C C . THR A 1 74 ? 11.291 -4.308 -9.989 1.00 97.69 74 THR A C 1
ATOM 584 O O . THR A 1 74 ? 11.781 -4.608 -11.075 1.00 97.69 74 THR A O 1
ATOM 587 N N . SER A 1 75 ? 12.038 -4.064 -8.909 1.00 97.06 75 SER A N 1
ATOM 588 C CA . SER A 1 75 ? 13.506 -4.105 -8.926 1.00 97.06 75 SER A CA 1
ATOM 589 C C . SER A 1 75 ? 14.025 -5.507 -9.244 1.00 97.06 75 SER A C 1
ATOM 591 O O . SER A 1 75 ? 14.854 -5.663 -10.137 1.00 97.06 75 SER A O 1
ATOM 593 N N . GLU A 1 76 ? 13.466 -6.532 -8.598 1.00 97.75 76 GLU A N 1
ATOM 594 C CA . GLU A 1 76 ? 13.800 -7.942 -8.843 1.00 97.75 76 GLU A CA 1
ATOM 595 C C . GLU A 1 76 ? 13.491 -8.378 -10.283 1.00 97.75 76 GLU A C 1
ATOM 597 O O . GLU A 1 76 ? 14.272 -9.082 -10.929 1.00 97.75 76 GLU A O 1
ATOM 602 N N . ALA A 1 77 ? 12.337 -7.967 -10.816 1.00 97.94 77 ALA A N 1
ATOM 603 C CA . ALA A 1 77 ? 11.970 -8.252 -12.200 1.00 97.94 77 ALA A CA 1
ATOM 604 C C . ALA A 1 77 ? 12.910 -7.545 -13.187 1.00 97.94 77 ALA A C 1
AT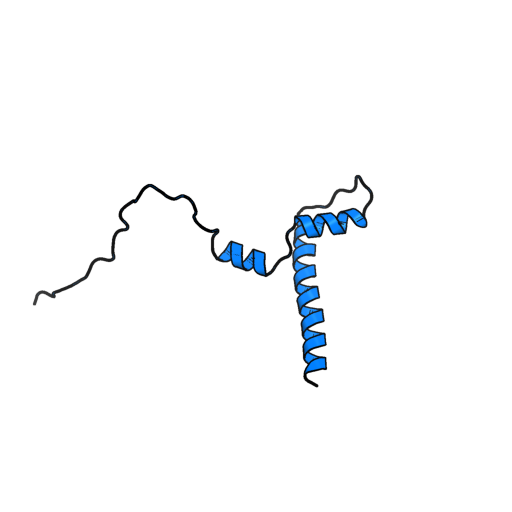OM 606 O O . ALA A 1 77 ? 13.324 -8.139 -14.183 1.00 97.94 77 ALA A O 1
ATOM 607 N N . ASN A 1 78 ? 13.272 -6.295 -12.892 1.00 97.31 78 ASN A N 1
ATOM 608 C CA . ASN A 1 78 ? 14.176 -5.505 -13.710 1.00 97.31 78 ASN A CA 1
ATOM 609 C C . ASN A 1 78 ? 15.586 -6.108 -13.746 1.00 97.31 78 ASN A C 1
ATOM 611 O O . ASN A 1 78 ? 16.164 -6.205 -14.824 1.00 97.31 78 ASN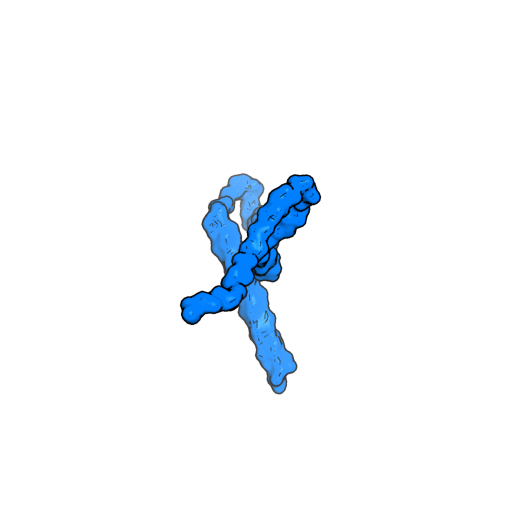 A O 1
ATOM 615 N N . GLU A 1 79 ? 16.121 -6.566 -12.610 1.00 97.19 79 GLU A N 1
ATOM 616 C CA . GLU A 1 79 ? 17.420 -7.250 -12.563 1.00 97.19 79 GLU A CA 1
ATOM 617 C C . GLU A 1 79 ? 17.424 -8.500 -13.452 1.00 97.19 79 GLU A C 1
ATOM 619 O O . GLU A 1 79 ? 18.342 -8.700 -14.245 1.00 97.19 79 GLU A O 1
ATOM 624 N N . LYS A 1 80 ? 16.365 -9.314 -13.379 1.00 96.75 80 LYS A N 1
ATOM 625 C CA . LYS A 1 80 ? 16.239 -10.537 -14.187 1.00 96.75 80 LYS A CA 1
ATOM 626 C C . LYS A 1 80 ? 16.071 -10.261 -15.677 1.00 96.75 80 LYS A C 1
ATOM 628 O O . LYS A 1 80 ? 16.526 -11.063 -16.480 1.00 96.75 80 LYS A O 1
ATOM 633 N N . ALA A 1 81 ? 15.412 -9.166 -16.046 1.00 95.94 81 ALA A N 1
ATOM 634 C CA . ALA A 1 81 ? 15.203 -8.797 -17.444 1.00 95.94 81 ALA A CA 1
ATOM 635 C C . ALA A 1 81 ? 16.483 -8.295 -18.137 1.00 95.94 81 ALA A C 1
ATOM 637 O O . ALA A 1 81 ? 16.584 -8.378 -19.358 1.00 95.94 81 ALA A O 1
ATOM 638 N N . HIS A 1 82 ? 17.444 -7.772 -17.371 1.00 88.56 82 HIS A N 1
ATOM 639 C CA . HIS A 1 82 ? 18.722 -7.257 -17.877 1.00 88.56 82 HIS A CA 1
ATOM 640 C C . HIS A 1 82 ? 19.871 -8.275 -17.792 1.00 88.56 82 HIS A C 1
ATOM 642 O O . HIS A 1 82 ? 21.023 -7.919 -18.050 1.00 88.56 82 HIS A O 1
ATOM 648 N N . ARG A 1 83 ? 19.568 -9.518 -17.413 1.00 73.75 83 ARG A N 1
ATOM 649 C CA . ARG A 1 83 ? 20.516 -10.626 -17.304 1.00 73.75 83 ARG A CA 1
ATOM 650 C C . ARG A 1 83 ? 20.389 -11.557 -18.503 1.00 73.75 83 ARG A C 1
ATOM 652 O O . ARG A 1 83 ? 21.450 -12.038 -18.956 1.00 73.75 83 ARG A O 1
#

Mean predicted aligned error: 13.15 Å

Sequence (83 aa):
TINPEVVAPNLPTTNVGDQNQAPPQDFRRKADLYMPMTNIVRVLRKVFPPHAKISDDAKEIIQECVSEFISFVTSEANEKAHR

InterPro domains:
  IPR003958 Transcription factor CBF/NF-Y/archaeal histone domain [PF00808] (34-82)
  IPR009072 Histone-fold [G3DSA:1.10.20.10] (26-83)
  IPR009072 Histone-fold [SSF47113] (32-82)
  IPR027113 Transcription factor NFYB/HAP3 [PTHR11064] (20-83)